Protein AF-A0A944KQJ8-F1 (afdb_monomer)

Radius of gyration: 17.2 Å; Cα contacts (8 Å, |Δi|>4): 178; chains: 1; bounding box: 37×55×44 Å

pLDDT: mean 84.14, std 22.58, range [27.28, 98.75]

Sequence (150 aa):
MTASLNRPRPRIGLLGTGVAVARREGGALWDVGPHALSVLLPVLGDVTSVSAADGPGDTVHLALRHTSGASSTVTLSLSAPAEAAGATVELWGTQGETRLPSWGGGTGSFRAAVDALLDTVRTGEPHPCDATFGLRVTEILAEAELRLGR

Secondary structure (DSSP, 8-state):
-BB-----------------GGGGTSHHHHHHHHHHHHHHHHHH-SEEEEEEEE-STT-EEEEEEETTS-EEEEEE-SSS-GGG--B--EEEETTEEEEPPPP--HHHHHHHHHHHHHHHHHH-PPPSSSHHHHHHHHHHHHHHHHHHT-

Structure (mmCIF, N/CA/C/O backbone):
data_AF-A0A944KQJ8-F1
#
_entry.id   AF-A0A944KQJ8-F1
#
loop_
_atom_site.group_PDB
_atom_site.id
_atom_site.type_symbol
_atom_site.label_atom_id
_atom_site.label_alt_id
_atom_site.label_comp_id
_atom_site.label_asym_id
_atom_site.label_entity_id
_atom_site.label_seq_id
_atom_site.pdbx_PDB_ins_code
_atom_site.Cartn_x
_atom_site.Cartn_y
_atom_site.Cartn_z
_atom_site.occupancy
_atom_site.B_iso_or_equiv
_atom_site.auth_seq_id
_atom_site.auth_comp_id
_atom_site.auth_asym_id
_atom_site.auth_atom_id
_atom_site.pdbx_PDB_model_num
ATOM 1 N N . MET A 1 1 ? 7.793 6.264 -6.479 1.00 36.81 1 MET A N 1
ATOM 2 C CA . MET A 1 1 ? 8.789 5.917 -5.442 1.00 36.81 1 MET A CA 1
ATOM 3 C C . MET A 1 1 ? 8.628 4.441 -5.068 1.00 36.81 1 MET A C 1
ATOM 5 O O . MET A 1 1 ? 7.534 3.921 -5.238 1.00 36.81 1 MET A O 1
ATOM 9 N N . THR A 1 2 ? 9.696 3.743 -4.669 1.00 27.28 2 THR A N 1
ATOM 10 C CA . THR A 1 2 ? 9.812 2.264 -4.663 1.00 27.28 2 THR A CA 1
ATOM 11 C C . THR A 1 2 ? 9.720 1.664 -3.250 1.00 27.28 2 THR A C 1
ATOM 13 O O . THR A 1 2 ? 10.423 2.119 -2.353 1.00 27.28 2 THR A O 1
ATOM 16 N N . ALA A 1 3 ? 8.920 0.609 -3.051 1.00 29.34 3 ALA A N 1
ATOM 17 C CA . ALA A 1 3 ? 8.807 -0.126 -1.785 1.00 29.34 3 ALA A CA 1
ATOM 18 C C . ALA A 1 3 ? 9.193 -1.615 -1.954 1.00 29.34 3 ALA A C 1
ATOM 20 O O . ALA A 1 3 ? 8.577 -2.330 -2.741 1.00 29.34 3 ALA A O 1
ATOM 21 N N . SER A 1 4 ? 10.198 -2.091 -1.202 1.00 30.73 4 SER A N 1
ATOM 22 C CA . SER A 1 4 ? 10.636 -3.499 -1.123 1.00 30.73 4 SER A CA 1
ATOM 23 C C . SER A 1 4 ? 10.884 -3.914 0.338 1.00 30.73 4 SER A C 1
ATOM 25 O O . SER A 1 4 ? 11.518 -3.179 1.096 1.00 30.73 4 SER A O 1
ATOM 27 N N . LEU A 1 5 ? 10.382 -5.083 0.761 1.00 33.19 5 LEU A N 1
ATOM 28 C CA . LEU A 1 5 ? 10.503 -5.616 2.130 1.00 33.19 5 LEU A CA 1
ATOM 29 C C . LEU A 1 5 ? 11.183 -6.986 2.140 1.00 33.19 5 LEU A C 1
ATOM 31 O O . LEU A 1 5 ? 10.969 -7.798 1.249 1.00 33.19 5 LEU A O 1
ATOM 35 N N . ASN A 1 6 ? 11.999 -7.248 3.170 1.00 45.38 6 ASN A N 1
ATOM 36 C CA . ASN A 1 6 ? 12.809 -8.463 3.298 1.00 45.38 6 ASN A CA 1
ATOM 37 C C . ASN A 1 6 ? 12.876 -8.985 4.747 1.00 45.38 6 ASN A C 1
ATOM 39 O O . ASN A 1 6 ? 13.014 -8.197 5.686 1.00 45.38 6 ASN A O 1
ATOM 43 N N . ARG A 1 7 ? 12.951 -10.320 4.897 1.00 32.75 7 ARG A N 1
ATOM 44 C CA . ARG A 1 7 ? 14.006 -11.005 5.685 1.00 32.75 7 ARG A CA 1
ATOM 45 C C . ARG A 1 7 ? 14.368 -12.380 5.079 1.00 32.75 7 ARG A C 1
ATOM 47 O O . ARG A 1 7 ? 13.452 -13.166 4.841 1.00 32.75 7 ARG A O 1
ATOM 54 N N . PRO A 1 8 ? 15.661 -12.773 5.015 1.00 31.88 8 PRO A N 1
ATOM 55 C CA . PRO A 1 8 ? 16.087 -14.163 4.876 1.00 31.88 8 PRO A CA 1
ATOM 56 C C . PRO A 1 8 ? 16.524 -14.769 6.231 1.00 31.88 8 PRO A C 1
ATOM 58 O O . PRO A 1 8 ? 17.026 -14.076 7.118 1.00 31.88 8 PRO A O 1
ATOM 61 N N . ARG A 1 9 ? 16.383 -16.093 6.381 1.00 31.09 9 ARG A N 1
ATOM 62 C CA . ARG A 1 9 ? 17.125 -16.930 7.351 1.00 31.09 9 ARG A CA 1
ATOM 63 C C . ARG A 1 9 ? 17.906 -18.015 6.586 1.00 31.09 9 ARG A C 1
ATOM 65 O O . ARG A 1 9 ? 17.469 -18.398 5.501 1.00 31.09 9 ARG A O 1
ATOM 72 N N . PRO A 1 10 ? 19.047 -18.501 7.113 1.00 32.75 10 PRO A N 1
ATOM 73 C CA . PRO A 1 10 ? 19.959 -19.379 6.380 1.00 32.75 10 PRO A CA 1
ATOM 74 C C . PRO A 1 10 ? 19.372 -20.782 6.173 1.00 32.75 10 PRO A C 1
ATOM 76 O O . PRO A 1 10 ? 18.681 -21.318 7.040 1.00 32.75 10 PRO A O 1
ATOM 79 N N . ARG A 1 11 ? 19.678 -21.391 5.022 1.00 34.03 11 ARG A N 1
ATOM 80 C CA . ARG A 1 11 ? 19.355 -22.789 4.712 1.00 34.03 11 ARG A CA 1
ATOM 81 C C . ARG A 1 11 ? 20.354 -23.729 5.394 1.00 34.03 11 ARG A C 1
ATOM 83 O O . ARG A 1 11 ? 21.514 -23.773 5.002 1.00 34.03 11 ARG A O 1
ATOM 90 N N . ILE A 1 12 ? 19.869 -24.529 6.343 1.00 32.25 12 ILE A N 1
ATOM 91 C CA . ILE A 1 12 ? 20.379 -25.882 6.615 1.00 32.25 12 ILE A CA 1
ATOM 92 C C . ILE A 1 12 ? 19.365 -26.844 5.992 1.00 32.25 12 ILE A C 1
ATOM 94 O O . ILE A 1 12 ? 18.161 -26.692 6.189 1.00 32.25 12 ILE A O 1
ATOM 98 N N . GLY A 1 13 ? 19.847 -27.763 5.157 1.00 32.69 13 GLY A N 1
ATOM 99 C CA . GLY A 1 13 ? 19.006 -28.680 4.398 1.00 32.69 13 GLY A CA 1
ATOM 100 C C . GLY A 1 13 ? 18.343 -29.746 5.268 1.00 32.69 13 GLY A C 1
ATOM 101 O O . GLY A 1 13 ? 18.989 -30.336 6.126 1.00 32.69 13 GLY A O 1
ATOM 102 N N . LEU A 1 14 ? 17.076 -30.033 4.972 1.00 29.02 14 LEU A N 1
ATOM 103 C CA . LEU A 1 14 ? 16.481 -31.357 5.122 1.00 29.02 14 LEU A CA 1
ATOM 104 C C . LEU A 1 14 ? 15.301 -31.472 4.144 1.00 29.02 14 LEU A C 1
ATOM 106 O O . LEU A 1 14 ? 14.508 -30.538 4.014 1.00 29.02 14 LEU A O 1
ATOM 110 N N . LEU A 1 15 ? 15.211 -32.598 3.433 1.00 36.34 15 LEU A N 1
ATOM 111 C CA . LEU A 1 15 ? 14.041 -32.969 2.639 1.00 36.34 15 LEU A CA 1
ATOM 112 C C . LEU A 1 15 ? 12.804 -33.044 3.551 1.00 36.34 15 LEU A C 1
ATOM 114 O O . LEU A 1 15 ? 12.845 -33.699 4.589 1.00 36.34 15 LEU A O 1
ATOM 118 N N . GLY A 1 16 ? 11.701 -32.422 3.133 1.00 27.45 16 GLY A N 1
ATOM 119 C CA . GLY A 1 16 ? 10.412 -32.496 3.816 1.00 27.45 16 GLY A CA 1
ATOM 120 C C . GLY A 1 16 ? 9.278 -32.054 2.894 1.00 27.45 16 GLY A C 1
ATOM 121 O O . GLY A 1 16 ? 9.232 -30.915 2.441 1.00 27.45 16 GLY A O 1
ATOM 122 N N . THR A 1 17 ? 8.390 -32.990 2.582 1.00 36.34 17 THR A N 1
ATOM 123 C CA . THR A 1 17 ? 7.142 -32.828 1.831 1.00 36.34 17 THR A CA 1
ATOM 124 C C . THR A 1 17 ? 6.121 -31.989 2.610 1.00 36.34 17 THR A C 1
ATOM 126 O O . THR A 1 17 ? 5.794 -32.359 3.735 1.00 36.34 17 THR A O 1
ATOM 129 N N . GLY A 1 18 ? 5.553 -30.932 2.006 1.00 31.12 18 GLY A N 1
ATOM 130 C CA . GLY A 1 18 ? 4.284 -30.339 2.466 1.00 31.12 18 GLY A CA 1
ATOM 131 C C . GLY A 1 18 ? 4.158 -28.805 2.431 1.00 31.12 18 GLY A C 1
ATOM 132 O O . GLY A 1 18 ? 4.704 -28.121 3.283 1.00 31.12 18 GLY A O 1
ATOM 133 N N . VAL A 1 19 ? 3.316 -28.333 1.498 1.00 35.38 19 VAL A N 1
ATOM 134 C CA . VAL A 1 19 ? 2.434 -27.137 1.533 1.00 35.38 19 VAL A CA 1
ATOM 135 C C . VAL A 1 19 ? 3.055 -25.723 1.539 1.00 35.38 19 VAL A C 1
ATOM 137 O O . VAL A 1 19 ? 3.433 -25.198 2.579 1.00 35.38 19 VAL A O 1
ATOM 140 N N . ALA A 1 20 ? 3.022 -25.060 0.369 1.00 35.44 20 ALA A N 1
ATOM 141 C CA . ALA A 1 20 ? 2.348 -23.763 0.122 1.00 35.44 20 ALA A CA 1
ATOM 142 C C . ALA A 1 20 ? 2.710 -23.239 -1.287 1.00 35.44 20 ALA A C 1
ATOM 144 O O . ALA A 1 20 ? 3.723 -22.572 -1.486 1.00 35.44 20 ALA A O 1
ATOM 145 N N . VAL A 1 21 ? 1.871 -23.560 -2.273 1.00 33.12 21 VAL A N 1
ATOM 146 C CA . VAL A 1 21 ? 2.066 -23.248 -3.704 1.00 33.12 21 VAL A CA 1
ATOM 147 C C . VAL A 1 21 ? 1.901 -21.745 -4.030 1.00 33.12 21 VAL A C 1
ATOM 149 O O . VAL A 1 21 ? 2.388 -21.290 -5.055 1.00 33.12 21 VAL A O 1
ATOM 152 N N . ALA A 1 22 ? 1.355 -20.924 -3.123 1.00 44.75 22 ALA A N 1
ATOM 153 C CA . ALA A 1 22 ? 0.954 -19.541 -3.429 1.00 44.75 22 ALA A CA 1
ATOM 154 C C . ALA A 1 22 ? 2.092 -18.497 -3.561 1.00 44.75 22 ALA A C 1
ATOM 156 O O . ALA A 1 22 ? 1.903 -17.461 -4.189 1.00 44.75 22 ALA A O 1
ATOM 157 N N . ARG A 1 23 ? 3.294 -18.728 -3.007 1.00 42.44 23 ARG A N 1
ATOM 158 C CA . ARG A 1 23 ? 4.383 -17.716 -3.013 1.00 42.44 23 ARG A CA 1
ATOM 159 C C . ARG A 1 23 ? 5.086 -17.521 -4.361 1.00 42.44 23 ARG A C 1
ATOM 161 O O . ARG A 1 23 ? 5.902 -16.615 -4.482 1.00 42.44 23 ARG A O 1
ATOM 168 N N . ARG A 1 24 ? 4.838 -18.384 -5.350 1.00 44.84 24 ARG A N 1
ATOM 169 C CA . ARG A 1 24 ? 5.496 -18.297 -6.666 1.00 44.84 24 ARG A CA 1
ATOM 170 C C . ARG A 1 24 ? 4.638 -17.669 -7.758 1.00 44.84 24 ARG A C 1
ATOM 172 O O . ARG A 1 24 ? 5.204 -17.286 -8.773 1.00 44.84 24 ARG A O 1
ATOM 179 N N . GLU A 1 25 ? 3.330 -17.553 -7.559 1.00 55.12 25 GLU A N 1
ATOM 180 C CA . GLU A 1 25 ? 2.409 -17.188 -8.643 1.00 55.12 25 GLU A CA 1
ATOM 181 C C . GLU A 1 25 ? 2.093 -15.681 -8.672 1.00 55.12 25 GLU A C 1
ATOM 183 O O . GLU A 1 25 ? 1.917 -15.133 -9.752 1.00 55.12 25 GLU A O 1
ATOM 188 N N . GLY A 1 26 ? 2.143 -14.977 -7.531 1.00 61.38 26 GLY A N 1
ATOM 189 C CA . GLY A 1 26 ? 1.755 -13.558 -7.446 1.00 61.38 26 GLY A CA 1
ATOM 190 C C . GLY A 1 26 ? 2.865 -12.494 -7.597 1.00 61.38 26 GLY A C 1
ATOM 191 O O . GLY A 1 26 ? 2.574 -11.298 -7.641 1.00 61.38 26 GLY A O 1
ATOM 192 N N . GLY A 1 27 ? 4.143 -12.889 -7.662 1.00 86.75 27 GLY A N 1
ATOM 193 C CA . GLY A 1 27 ? 5.281 -11.964 -7.830 1.00 86.75 27 GLY A CA 1
ATOM 194 C C . GLY A 1 27 ? 5.383 -10.842 -6.776 1.00 86.75 27 GLY A C 1
ATOM 195 O O . GLY A 1 27 ? 4.824 -10.932 -5.681 1.00 86.75 27 GLY A O 1
ATOM 196 N N . ALA A 1 28 ? 6.102 -9.760 -7.106 1.00 92.12 28 ALA A N 1
ATOM 197 C CA . ALA A 1 28 ? 6.288 -8.618 -6.203 1.00 92.12 28 ALA A CA 1
ATOM 198 C C . ALA A 1 28 ? 4.977 -7.910 -5.823 1.00 92.12 28 ALA A C 1
ATOM 200 O O . ALA A 1 28 ? 4.876 -7.362 -4.724 1.00 92.12 28 ALA A O 1
ATOM 201 N N . LEU A 1 29 ? 3.971 -7.931 -6.705 1.00 95.50 29 LEU A N 1
ATOM 202 C CA . LEU A 1 29 ? 2.672 -7.307 -6.453 1.00 95.50 29 LEU A CA 1
ATOM 203 C C . LEU A 1 29 ? 2.026 -7.867 -5.184 1.00 95.50 29 LEU A C 1
ATOM 205 O O . LEU A 1 29 ? 1.655 -7.104 -4.296 1.00 95.50 29 LEU A O 1
ATOM 209 N N . TRP A 1 30 ? 1.941 -9.190 -5.074 1.00 95.56 30 TRP A N 1
ATOM 210 C CA . TRP A 1 30 ? 1.264 -9.838 -3.956 1.00 95.56 30 TRP A CA 1
ATOM 211 C C . TRP A 1 30 ? 2.137 -9.993 -2.704 1.00 95.56 30 TRP A C 1
ATOM 213 O O . TRP A 1 30 ? 1.594 -10.051 -1.604 1.00 95.56 30 TRP A O 1
ATOM 223 N N . ASP A 1 31 ? 3.469 -10.023 -2.836 1.00 93.38 31 ASP A N 1
ATOM 224 C CA . ASP A 1 31 ? 4.370 -10.164 -1.679 1.00 93.38 31 ASP A CA 1
ATOM 225 C C . ASP A 1 31 ? 4.624 -8.825 -0.966 1.00 93.38 31 ASP A C 1
ATOM 227 O O . ASP A 1 31 ? 4.463 -8.720 0.249 1.00 93.38 31 ASP A O 1
ATOM 231 N N . VAL A 1 32 ? 4.976 -7.766 -1.710 1.00 93.62 32 VAL A N 1
ATOM 232 C CA . VAL A 1 32 ? 5.334 -6.459 -1.120 1.00 93.62 32 VAL A CA 1
ATOM 233 C C . VAL A 1 32 ? 4.278 -5.371 -1.307 1.00 93.62 32 VAL A C 1
ATOM 235 O O . VAL A 1 32 ? 4.278 -4.387 -0.562 1.00 93.62 32 VAL A O 1
ATOM 238 N N . GLY A 1 33 ? 3.325 -5.561 -2.223 1.00 96.38 33 GLY A N 1
ATOM 239 C CA . GLY A 1 33 ? 2.200 -4.644 -2.418 1.00 96.38 33 GLY A CA 1
ATOM 240 C C . GLY A 1 33 ? 1.328 -4.429 -1.176 1.00 96.38 33 GLY A C 1
ATOM 241 O O . GLY A 1 33 ? 1.056 -3.263 -0.870 1.00 96.38 33 GLY A O 1
ATOM 242 N N . PRO A 1 34 ? 0.949 -5.468 -0.394 1.00 96.12 34 PRO A N 1
ATOM 243 C CA . PRO A 1 34 ? 0.142 -5.272 0.812 1.00 96.12 34 PRO A CA 1
ATOM 244 C C . PRO A 1 34 ? 0.789 -4.306 1.801 1.00 96.12 34 PRO A C 1
ATOM 246 O O . PRO A 1 34 ? 0.132 -3.459 2.405 1.00 96.12 34 PRO A O 1
ATOM 249 N N . HIS A 1 35 ? 2.106 -4.393 1.933 1.00 92.88 35 HIS A N 1
ATOM 250 C CA . HIS A 1 35 ? 2.842 -3.547 2.846 1.00 92.88 35 HIS A CA 1
ATOM 251 C C . HIS A 1 35 ? 2.954 -2.101 2.352 1.00 92.88 35 HIS A C 1
ATOM 253 O O . HIS A 1 35 ? 2.781 -1.181 3.150 1.00 92.88 35 HIS A O 1
ATOM 259 N N . ALA A 1 36 ? 3.183 -1.888 1.052 1.00 95.56 36 ALA A N 1
ATOM 260 C CA . ALA A 1 36 ? 3.179 -0.547 0.472 1.00 95.56 36 ALA A CA 1
ATOM 261 C C . ALA A 1 36 ? 1.818 0.141 0.682 1.00 95.56 36 ALA A C 1
ATOM 263 O O . ALA A 1 36 ? 1.760 1.273 1.164 1.00 95.56 36 ALA A O 1
ATOM 264 N N . LEU A 1 37 ? 0.716 -0.570 0.414 1.00 97.25 37 LEU A N 1
ATOM 265 C CA . LEU A 1 37 ? -0.637 -0.054 0.637 1.00 97.25 37 LEU A CA 1
ATOM 266 C C . LEU A 1 37 ? -0.926 0.193 2.122 1.00 97.25 37 LEU A C 1
ATOM 268 O O . LEU A 1 37 ? -1.533 1.209 2.456 1.00 97.25 37 LEU A O 1
ATOM 272 N N . SER A 1 38 ? -0.424 -0.659 3.023 1.00 93.56 38 SER A N 1
ATOM 273 C CA . SER A 1 38 ? -0.614 -0.475 4.468 1.00 93.56 38 SER A CA 1
ATOM 274 C C . SER A 1 38 ? -0.026 0.829 5.019 1.00 93.56 38 SER A C 1
ATOM 276 O O . SER A 1 38 ? -0.511 1.338 6.025 1.00 93.56 38 SER A O 1
ATOM 278 N N . VAL A 1 39 ? 0.984 1.394 4.348 1.00 93.19 39 VAL A N 1
ATOM 279 C CA . VAL A 1 39 ? 1.574 2.695 4.698 1.00 93.19 39 VAL A CA 1
ATOM 280 C C . VAL A 1 39 ? 0.810 3.850 4.048 1.00 93.19 39 VAL A C 1
ATOM 282 O O . VAL A 1 39 ? 0.625 4.894 4.670 1.00 93.19 39 VAL A O 1
ATOM 285 N N . LEU A 1 40 ? 0.363 3.681 2.801 1.00 95.69 40 LEU A N 1
ATOM 286 C CA . LEU A 1 40 ? -0.245 4.761 2.020 1.00 95.69 40 LEU A CA 1
ATOM 287 C C . LEU A 1 40 ? -1.700 5.037 2.404 1.00 95.69 40 LEU A C 1
ATOM 289 O O . LEU A 1 40 ? -2.069 6.202 2.542 1.00 95.69 40 LEU A O 1
ATOM 293 N N . LEU A 1 41 ? -2.527 4.000 2.580 1.00 96.62 41 LEU A N 1
ATOM 294 C CA . LEU A 1 41 ? -3.969 4.168 2.805 1.00 96.62 41 LEU A CA 1
ATOM 295 C C . LEU A 1 41 ? -4.299 4.969 4.077 1.00 96.62 41 LEU A C 1
ATOM 297 O O . LEU A 1 41 ? -5.139 5.865 3.987 1.00 96.62 41 LEU A O 1
ATOM 301 N N . PRO A 1 42 ? -3.637 4.746 5.233 1.00 94.12 42 PRO A N 1
ATOM 302 C CA . PRO A 1 42 ? -3.933 5.521 6.439 1.00 94.12 42 PRO A CA 1
ATOM 303 C C . PRO A 1 42 ? -3.603 7.013 6.313 1.00 94.12 42 PRO A C 1
ATOM 305 O O . PRO A 1 42 ? -4.176 7.826 7.031 1.00 94.12 42 PRO A O 1
ATOM 308 N N . VAL A 1 43 ? -2.674 7.377 5.422 1.00 94.12 43 VAL A N 1
ATOM 309 C CA . VAL A 1 43 ? -2.195 8.760 5.272 1.00 94.12 43 VAL A CA 1
ATOM 310 C C . VAL A 1 43 ? -2.907 9.487 4.136 1.00 94.12 43 VAL A C 1
ATOM 312 O O . VAL A 1 43 ? -3.288 10.646 4.278 1.00 94.12 43 VAL A O 1
ATOM 315 N N . LEU A 1 44 ? -3.077 8.818 2.996 1.00 95.94 44 LEU A N 1
ATOM 316 C CA . LEU A 1 44 ? -3.617 9.413 1.775 1.00 95.94 44 LEU A CA 1
ATOM 317 C C . LEU A 1 44 ? -5.108 9.118 1.580 1.00 95.94 44 LEU A C 1
ATOM 319 O O . LEU A 1 44 ? -5.730 9.735 0.717 1.00 95.94 44 LEU A O 1
ATOM 323 N N . GLY A 1 45 ? -5.699 8.223 2.369 1.00 97.25 45 GLY A N 1
ATOM 324 C CA . GLY A 1 45 ? -7.068 7.749 2.191 1.00 97.25 45 GLY A CA 1
ATOM 325 C C . GLY A 1 45 ? -7.177 6.603 1.182 1.00 97.25 45 GLY A C 1
ATOM 326 O O . GLY A 1 45 ? -6.196 6.205 0.542 1.00 97.25 45 GLY A O 1
ATOM 327 N N . ASP A 1 46 ? -8.392 6.066 1.054 1.00 98.00 46 ASP A N 1
ATOM 328 C CA . ASP A 1 46 ? -8.682 4.926 0.183 1.00 98.00 46 ASP A CA 1
ATOM 329 C C . ASP A 1 46 ? -8.380 5.224 -1.295 1.00 98.00 46 ASP A C 1
ATOM 331 O O . ASP A 1 46 ? -8.423 6.373 -1.740 1.00 98.00 46 ASP A O 1
ATOM 335 N N . VAL A 1 47 ? -8.069 4.179 -2.059 1.00 98.62 47 VAL A N 1
ATOM 336 C CA . VAL A 1 47 ? -7.765 4.261 -3.488 1.00 98.62 47 VAL A CA 1
ATOM 337 C C . VAL A 1 47 ? -9.055 4.335 -4.299 1.00 98.62 47 VAL A C 1
ATOM 339 O O . VAL A 1 47 ? -9.919 3.468 -4.205 1.00 98.62 47 VAL A O 1
ATOM 342 N N . THR A 1 48 ? -9.155 5.354 -5.149 1.00 98.44 48 THR A N 1
ATOM 343 C CA . THR A 1 48 ? -10.295 5.600 -6.043 1.00 98.44 48 THR A CA 1
ATOM 344 C C . THR A 1 48 ? -10.033 5.173 -7.484 1.00 98.44 48 THR A C 1
ATOM 346 O O . THR A 1 48 ? -10.976 4.963 -8.242 1.00 98.44 48 THR A O 1
ATOM 349 N N . SER A 1 49 ? -8.768 5.022 -7.886 1.00 98.38 49 SER A N 1
ATOM 350 C CA . SER A 1 49 ? -8.412 4.465 -9.193 1.00 98.38 49 SER A CA 1
ATOM 351 C C . SER A 1 49 ? -7.027 3.834 -9.180 1.00 98.38 49 SER A C 1
ATOM 353 O O . SER A 1 49 ? -6.104 4.399 -8.587 1.00 98.38 49 SER A O 1
ATOM 355 N N . VAL A 1 50 ? -6.874 2.744 -9.929 1.00 98.75 50 VAL A N 1
ATOM 356 C CA . VAL A 1 50 ? -5.615 2.018 -10.107 1.00 98.75 50 VAL A CA 1
ATOM 357 C C . VAL A 1 50 ? -5.197 2.070 -11.575 1.00 98.75 50 VAL A C 1
ATOM 359 O O . VAL A 1 50 ? -6.003 1.833 -12.474 1.00 98.75 50 VAL A O 1
ATOM 362 N N . SER A 1 51 ? -3.929 2.378 -11.824 1.00 98.50 51 SER A N 1
ATOM 363 C CA . SER A 1 51 ? -3.229 2.060 -13.071 1.00 98.50 51 SER A CA 1
ATOM 364 C C . SER A 1 51 ? -2.024 1.197 -12.729 1.00 98.50 51 SER A C 1
ATOM 366 O O . SER A 1 51 ? -1.339 1.487 -11.747 1.00 98.50 51 SER A O 1
ATOM 368 N N . ALA A 1 52 ? -1.768 0.163 -13.524 1.00 98.12 52 ALA A N 1
ATOM 369 C CA . ALA A 1 52 ? -0.654 -0.752 -13.319 1.00 98.12 52 ALA A CA 1
ATOM 370 C C . ALA A 1 52 ? 0.101 -0.971 -14.632 1.00 98.12 52 ALA A C 1
ATOM 372 O O . ALA A 1 52 ? -0.496 -0.937 -15.708 1.00 98.12 52 ALA A O 1
ATOM 373 N N . ALA A 1 53 ? 1.410 -1.174 -14.535 1.00 97.81 53 ALA A N 1
ATOM 374 C CA . ALA A 1 53 ? 2.262 -1.541 -15.654 1.00 97.81 53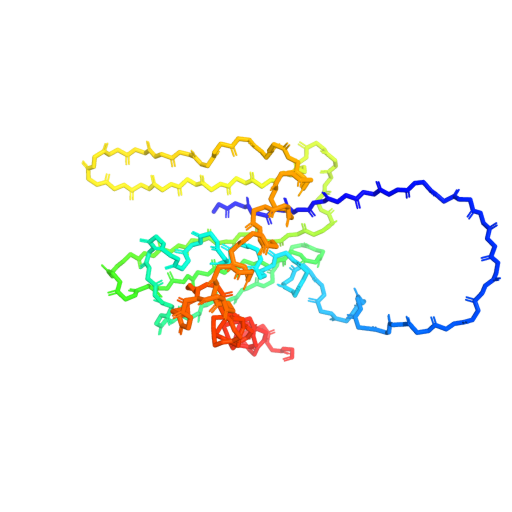 ALA A CA 1
ATOM 375 C C . ALA A 1 53 ? 3.368 -2.487 -15.187 1.00 97.81 53 ALA A C 1
ATOM 377 O O . ALA A 1 53 ? 3.909 -2.334 -14.088 1.00 97.81 53 ALA A O 1
ATOM 378 N N . ASP A 1 54 ? 3.723 -3.432 -16.051 1.00 95.62 54 ASP A N 1
ATOM 379 C CA . ASP A 1 54 ? 4.875 -4.295 -15.838 1.00 95.62 54 ASP A CA 1
ATOM 380 C C . ASP A 1 54 ? 6.186 -3.547 -16.090 1.00 95.62 54 ASP A C 1
ATOM 382 O O . ASP A 1 54 ? 6.309 -2.737 -17.013 1.00 95.62 54 ASP A O 1
ATOM 386 N N . GLY A 1 55 ? 7.174 -3.840 -15.251 1.00 92.06 55 GLY A N 1
ATOM 387 C CA . GLY A 1 55 ? 8.564 -3.445 -15.417 1.00 92.06 55 GLY A CA 1
ATOM 388 C C . GLY A 1 55 ? 9.469 -4.657 -15.678 1.00 92.06 55 GLY A C 1
ATOM 389 O O . GLY A 1 55 ? 8.995 -5.772 -15.890 1.00 92.06 55 GLY A O 1
ATOM 390 N N . PRO A 1 56 ? 10.799 -4.469 -15.664 1.00 89.69 56 PRO A N 1
ATOM 391 C CA . PRO A 1 56 ? 11.748 -5.566 -15.830 1.00 89.69 56 PRO A CA 1
ATOM 392 C C . PRO A 1 56 ? 11.634 -6.624 -14.720 1.00 89.69 56 PRO A C 1
ATOM 394 O O . PRO A 1 56 ? 11.496 -6.291 -13.541 1.00 89.69 56 PRO A O 1
ATOM 397 N N . GLY A 1 57 ? 11.772 -7.901 -15.087 1.00 89.25 57 GLY A N 1
ATOM 398 C CA . GLY A 1 57 ? 11.722 -9.014 -14.137 1.00 89.25 57 GLY A CA 1
ATOM 399 C C . GLY A 1 57 ? 10.329 -9.186 -13.537 1.00 89.25 57 GLY A C 1
ATOM 400 O O . GLY A 1 57 ? 9.362 -9.379 -14.264 1.00 89.25 57 GLY A O 1
ATOM 401 N N . ASP A 1 58 ? 10.240 -9.129 -12.210 1.00 90.31 58 ASP A N 1
ATOM 402 C CA . ASP A 1 58 ? 8.974 -9.172 -11.468 1.00 90.31 58 ASP A CA 1
ATOM 403 C C . ASP A 1 58 ? 8.473 -7.781 -11.049 1.00 90.31 58 ASP A C 1
ATOM 405 O O . ASP A 1 58 ? 7.590 -7.670 -10.196 1.00 90.31 58 ASP A O 1
ATOM 409 N N . THR A 1 59 ? 9.071 -6.723 -11.606 1.00 94.19 59 THR A N 1
ATOM 410 C CA . THR A 1 59 ? 8.768 -5.351 -11.208 1.00 94.19 59 THR A CA 1
ATOM 411 C C . THR A 1 59 ? 7.358 -4.963 -11.629 1.00 94.19 59 THR A C 1
ATOM 413 O O . THR A 1 59 ? 6.978 -5.157 -12.780 1.00 94.19 59 THR A O 1
ATOM 416 N N . VAL A 1 60 ? 6.613 -4.338 -10.721 1.00 96.62 60 VAL A N 1
ATOM 417 C CA . VAL A 1 60 ? 5.304 -3.742 -11.005 1.00 96.62 60 VAL A CA 1
ATOM 418 C C . VAL A 1 60 ? 5.318 -2.267 -10.627 1.00 96.62 60 VAL A C 1
ATOM 420 O O . VAL A 1 60 ? 5.769 -1.890 -9.543 1.00 96.62 60 VAL A O 1
ATOM 423 N N . HIS A 1 61 ? 4.801 -1.433 -11.524 1.00 97.69 61 HIS A N 1
ATOM 424 C CA . HIS A 1 61 ? 4.581 -0.010 -11.304 1.00 97.69 61 HIS A CA 1
ATOM 425 C C . HIS A 1 61 ? 3.089 0.259 -11.132 1.00 97.69 61 HIS A C 1
ATOM 427 O O . HIS A 1 61 ? 2.293 -0.113 -11.989 1.00 97.69 61 HIS A O 1
ATOM 433 N N . LEU A 1 62 ? 2.714 0.945 -10.055 1.00 98.44 62 LEU A N 1
ATOM 434 C CA . LEU A 1 62 ? 1.349 1.386 -9.789 1.00 98.44 62 LEU A CA 1
ATOM 435 C C . LEU A 1 62 ? 1.283 2.912 -9.772 1.00 98.44 62 LEU A C 1
ATOM 437 O O . LEU A 1 62 ? 2.148 3.573 -9.193 1.00 98.44 62 LEU A O 1
ATOM 441 N N . ALA A 1 63 ? 0.216 3.466 -10.338 1.00 98.50 63 ALA A N 1
ATOM 442 C CA . ALA A 1 63 ? -0.200 4.845 -10.119 1.00 98.50 63 ALA A CA 1
ATOM 443 C C . ALA A 1 63 ? -1.615 4.848 -9.532 1.00 98.50 63 ALA A C 1
ATOM 445 O O . ALA A 1 63 ? -2.543 4.285 -10.118 1.00 98.50 63 ALA A O 1
ATOM 446 N N . LEU A 1 64 ? -1.767 5.464 -8.360 1.00 98.69 64 LEU A N 1
ATOM 447 C CA . LEU A 1 64 ? -2.984 5.415 -7.555 1.00 98.69 64 LEU A CA 1
ATOM 448 C C . LEU A 1 64 ? -3.547 6.824 -7.350 1.00 98.69 64 LEU A C 1
ATOM 450 O O . LEU A 1 64 ? -2.798 7.781 -7.132 1.00 98.69 64 LEU A O 1
ATOM 454 N N . ARG A 1 65 ? -4.874 6.951 -7.385 1.00 98.62 65 ARG A N 1
ATOM 455 C CA . ARG A 1 65 ? -5.604 8.149 -6.934 1.00 98.62 65 ARG A CA 1
ATOM 456 C C . ARG A 1 65 ? -6.270 7.842 -5.606 1.00 98.62 65 ARG A C 1
ATOM 458 O O . ARG A 1 65 ? -6.738 6.722 -5.424 1.00 98.62 65 ARG A O 1
ATOM 465 N N . HIS A 1 66 ? -6.328 8.826 -4.715 1.00 98.44 66 HIS A N 1
ATOM 466 C CA . HIS A 1 66 ? -6.862 8.648 -3.370 1.00 98.44 66 HIS A CA 1
ATOM 467 C C . HIS A 1 66 ? -8.057 9.561 -3.081 1.00 98.44 66 HIS A C 1
ATOM 469 O O . HIS A 1 66 ? -8.209 10.618 -3.699 1.00 98.44 66 HIS A O 1
ATOM 475 N N . THR A 1 67 ? -8.892 9.180 -2.112 1.00 98.19 67 THR A N 1
ATOM 476 C CA . THR A 1 67 ? -10.066 9.960 -1.677 1.00 98.19 67 THR A CA 1
ATOM 477 C C . THR A 1 67 ? -9.712 11.339 -1.119 1.00 98.19 67 THR A C 1
ATOM 479 O O . THR A 1 67 ? -10.518 12.257 -1.238 1.00 98.19 67 THR A O 1
ATOM 482 N N . SER A 1 68 ? -8.500 11.531 -0.586 1.00 96.00 68 SER A N 1
ATOM 483 C CA . SER A 1 68 ? -7.992 12.852 -0.170 1.00 96.00 68 SER A CA 1
ATOM 484 C C . SER A 1 68 ? -7.738 13.826 -1.331 1.00 96.00 68 SER A C 1
ATOM 486 O O . SER A 1 68 ? -7.433 14.993 -1.100 1.00 96.00 68 SER A O 1
ATOM 488 N N . GLY A 1 69 ? -7.805 13.354 -2.582 1.00 96.06 69 GLY A N 1
ATOM 489 C CA . GLY A 1 69 ? -7.381 14.093 -3.774 1.00 96.06 69 GLY A CA 1
ATOM 490 C C . GLY A 1 69 ? -5.901 13.901 -4.130 1.00 96.06 69 GLY A C 1
ATOM 491 O O . GLY A 1 69 ? -5.488 14.296 -5.225 1.00 96.06 69 GLY A O 1
ATOM 492 N N . ALA A 1 70 ? -5.117 13.258 -3.257 1.00 97.12 70 ALA A N 1
ATOM 493 C CA . ALA A 1 70 ? -3.723 12.920 -3.514 1.00 97.12 70 ALA A CA 1
ATOM 494 C C . ALA A 1 70 ? -3.564 11.833 -4.595 1.00 97.12 70 ALA A C 1
ATOM 496 O O . ALA A 1 70 ? -4.493 11.095 -4.942 1.00 97.12 70 ALA A O 1
ATOM 497 N N . SER A 1 71 ? -2.340 11.706 -5.101 1.00 97.69 71 SER A N 1
ATOM 498 C CA . SER A 1 71 ? -1.909 10.591 -5.944 1.00 97.69 71 SER A CA 1
ATOM 499 C C . SER A 1 71 ? -0.610 10.001 -5.421 1.00 97.69 71 SER A C 1
ATOM 501 O O . SER A 1 71 ? 0.227 10.740 -4.906 1.00 97.69 71 SER A O 1
ATOM 503 N N . SER A 1 72 ? -0.413 8.701 -5.616 1.00 98.00 72 SER A N 1
ATOM 504 C CA . SER A 1 72 ? 0.826 8.013 -5.257 1.00 98.00 72 SER A CA 1
ATOM 505 C C . SER A 1 72 ? 1.354 7.180 -6.427 1.00 98.00 72 SER A C 1
ATOM 507 O O . SER A 1 72 ? 0.595 6.741 -7.294 1.00 98.00 72 SER A O 1
ATOM 509 N N . THR A 1 73 ? 2.676 7.002 -6.478 1.00 98.06 73 THR A N 1
ATOM 510 C CA . THR A 1 73 ? 3.340 6.092 -7.421 1.00 98.06 73 THR A CA 1
ATOM 511 C C . THR A 1 73 ? 4.136 5.064 -6.640 1.00 98.06 73 THR A C 1
ATOM 513 O O . THR A 1 73 ? 4.959 5.432 -5.796 1.00 98.06 73 THR A O 1
ATOM 516 N N . VAL A 1 74 ? 3.911 3.789 -6.939 1.00 98.06 74 VAL A N 1
ATOM 517 C CA . VAL A 1 74 ? 4.515 2.660 -6.230 1.00 98.06 74 VAL A CA 1
ATOM 518 C C . VAL A 1 74 ? 5.304 1.822 -7.222 1.00 98.06 74 VAL A C 1
ATOM 520 O O . VAL A 1 74 ? 4.787 1.462 -8.272 1.00 98.06 74 VAL A O 1
ATOM 523 N N . THR A 1 75 ? 6.546 1.498 -6.888 1.00 96.81 75 THR A N 1
ATOM 524 C CA . THR A 1 75 ? 7.336 0.500 -7.618 1.00 96.81 75 THR A CA 1
ATOM 525 C C . THR A 1 75 ? 7.622 -0.662 -6.681 1.00 96.81 75 THR A C 1
ATOM 527 O O . THR A 1 75 ? 8.119 -0.446 -5.577 1.00 96.81 75 THR A O 1
ATOM 530 N N . LEU A 1 76 ? 7.309 -1.876 -7.117 1.00 95.75 76 LEU A N 1
ATOM 531 C CA . LEU A 1 76 ? 7.434 -3.110 -6.345 1.00 95.75 76 LEU A CA 1
ATOM 532 C C . LEU A 1 76 ? 8.353 -4.066 -7.100 1.00 95.75 76 LEU A C 1
ATOM 534 O O . LEU A 1 76 ? 8.154 -4.247 -8.293 1.00 95.75 76 LEU A O 1
ATOM 538 N N . SER A 1 77 ? 9.341 -4.668 -6.437 1.00 93.25 77 SER A N 1
ATOM 539 C CA . SER A 1 77 ? 10.228 -5.674 -7.042 1.00 93.25 77 SER A CA 1
ATOM 540 C C . SER A 1 77 ? 10.868 -6.563 -5.969 1.00 93.25 77 SER A C 1
ATOM 542 O O . SER A 1 77 ? 11.302 -6.054 -4.928 1.00 93.25 77 SER A O 1
ATOM 544 N N . LEU A 1 78 ? 10.958 -7.873 -6.235 1.00 91.88 78 LEU A N 1
ATOM 545 C CA . LEU A 1 78 ? 11.766 -8.832 -5.464 1.00 91.88 78 LEU A CA 1
ATOM 546 C C . LEU A 1 78 ? 13.051 -9.226 -6.209 1.00 91.88 78 LEU A C 1
ATOM 548 O O . LEU A 1 78 ? 13.926 -9.861 -5.623 1.00 91.88 78 LEU A O 1
ATOM 552 N N . SER A 1 79 ? 13.171 -8.864 -7.490 1.00 88.81 79 SER A N 1
ATOM 553 C CA . SER A 1 79 ? 14.340 -9.149 -8.334 1.00 88.81 79 SER A CA 1
ATOM 554 C C . SER A 1 79 ? 15.381 -8.023 -8.379 1.00 88.81 79 SER A C 1
ATOM 556 O O . SER A 1 79 ? 16.407 -8.169 -9.046 1.00 88.81 79 SER A O 1
ATOM 558 N N . ALA A 1 80 ? 15.157 -6.916 -7.662 1.00 84.31 80 ALA A N 1
ATOM 559 C CA . ALA A 1 80 ? 16.126 -5.830 -7.548 1.00 84.31 80 ALA A CA 1
ATOM 560 C C . ALA A 1 80 ? 17.472 -6.313 -6.954 1.00 84.31 80 ALA A C 1
ATOM 562 O O . ALA A 1 80 ? 17.483 -7.151 -6.046 1.00 84.31 80 ALA A O 1
ATOM 563 N N . PRO A 1 81 ? 18.619 -5.787 -7.435 1.00 84.19 81 PRO A N 1
ATOM 564 C CA . PRO A 1 81 ? 19.930 -6.133 -6.891 1.00 84.19 81 PRO A CA 1
ATOM 565 C C . PRO A 1 81 ? 20.062 -5.682 -5.431 1.00 84.19 81 PRO A C 1
ATOM 567 O O . PRO A 1 81 ? 19.362 -4.773 -4.980 1.00 84.19 81 PRO A O 1
ATOM 570 N N . ALA A 1 82 ? 20.986 -6.296 -4.687 1.00 79.94 82 ALA A N 1
ATOM 571 C CA . ALA A 1 82 ? 21.151 -6.046 -3.253 1.00 79.94 82 ALA A CA 1
ATOM 572 C C . ALA A 1 82 ? 21.455 -4.570 -2.937 1.00 79.94 82 ALA A C 1
ATOM 574 O O . ALA A 1 82 ? 20.984 -4.042 -1.934 1.00 79.94 82 ALA A O 1
ATOM 575 N N . GLU A 1 83 ? 22.185 -3.890 -3.819 1.00 85.00 83 GLU A N 1
ATOM 576 C CA . GLU A 1 83 ? 22.526 -2.469 -3.729 1.00 85.00 83 GLU A CA 1
ATOM 577 C C . GLU A 1 83 ? 21.307 -1.547 -3.904 1.00 85.00 83 GLU A C 1
ATOM 579 O O . GLU A 1 83 ? 21.346 -0.392 -3.487 1.00 85.00 83 GLU A O 1
ATOM 584 N N . ALA A 1 84 ? 20.224 -2.053 -4.501 1.00 81.06 84 ALA A N 1
ATOM 585 C CA . ALA A 1 84 ? 18.955 -1.353 -4.690 1.00 81.06 84 ALA A CA 1
ATOM 586 C C . ALA A 1 84 ? 17.844 -1.868 -3.754 1.00 81.06 84 ALA A C 1
ATOM 588 O O . ALA A 1 84 ? 16.683 -1.480 -3.901 1.00 81.06 84 ALA A O 1
ATOM 589 N N . ALA A 1 85 ? 18.171 -2.745 -2.801 1.00 79.44 85 ALA A N 1
ATOM 590 C CA . ALA A 1 85 ? 17.200 -3.283 -1.860 1.00 79.44 85 ALA A CA 1
ATOM 591 C C . ALA A 1 85 ? 16.802 -2.231 -0.812 1.00 79.44 85 ALA A C 1
ATOM 593 O O . ALA A 1 85 ? 17.651 -1.625 -0.157 1.00 79.44 85 ALA A O 1
ATOM 594 N N . GLY A 1 86 ? 15.498 -2.055 -0.599 1.00 82.38 86 GLY A N 1
ATOM 595 C CA . GLY A 1 86 ? 14.982 -1.192 0.458 1.00 82.38 86 GLY A CA 1
ATOM 596 C C . GLY A 1 86 ? 13.525 -0.785 0.268 1.00 82.38 86 GLY A C 1
ATOM 597 O O . GLY A 1 86 ? 12.960 -0.892 -0.818 1.00 82.38 86 GLY A O 1
ATOM 598 N N . ALA A 1 87 ? 12.923 -0.277 1.342 1.00 86.44 87 ALA A N 1
ATOM 599 C CA . ALA A 1 87 ? 11.621 0.374 1.303 1.00 86.44 87 ALA A CA 1
ATOM 600 C C . ALA A 1 87 ? 11.808 1.864 1.539 1.00 86.44 87 ALA A C 1
ATOM 602 O O . ALA A 1 87 ? 12.369 2.265 2.561 1.00 86.44 87 ALA A O 1
ATOM 603 N N . THR A 1 88 ? 11.306 2.677 0.618 1.00 90.44 88 THR A N 1
ATOM 604 C CA . THR A 1 88 ? 11.288 4.121 0.781 1.00 90.44 88 THR A CA 1
ATOM 605 C C . THR A 1 88 ? 9.864 4.627 0.529 1.00 90.44 88 THR A C 1
ATOM 607 O O . THR A 1 88 ? 9.186 4.206 -0.406 1.00 90.44 88 THR A O 1
ATOM 610 N N . VAL A 1 89 ? 9.396 5.547 1.378 1.00 93.12 89 VAL A N 1
ATOM 611 C CA . VAL A 1 89 ? 8.155 6.307 1.158 1.00 93.12 89 VAL A CA 1
ATOM 612 C C . VAL A 1 89 ? 8.435 7.773 1.467 1.00 93.12 89 VAL A C 1
ATOM 614 O O . VAL A 1 89 ? 8.954 8.095 2.531 1.00 93.12 89 VAL A O 1
ATOM 617 N N . GLU A 1 90 ? 8.113 8.643 0.522 1.00 95.44 90 GLU A N 1
ATOM 618 C CA . GLU A 1 90 ? 8.228 10.096 0.565 1.00 95.44 90 GLU A CA 1
ATOM 619 C C . GLU A 1 90 ? 6.836 10.630 0.300 1.00 95.44 90 GLU A C 1
ATOM 621 O O . GLU A 1 90 ? 6.119 10.178 -0.599 1.00 95.44 90 GLU A O 1
ATOM 626 N N . LEU A 1 91 ? 6.458 11.591 1.122 1.00 94.25 91 LEU A N 1
ATOM 627 C CA . LEU A 1 91 ? 5.197 12.285 1.038 1.00 94.25 91 LEU A CA 1
ATOM 628 C C . LEU A 1 91 ? 5.508 13.751 0.801 1.00 94.25 91 LEU A C 1
ATOM 630 O O . LEU A 1 91 ? 6.245 14.362 1.575 1.00 94.25 91 LEU A O 1
ATOM 634 N N . TRP A 1 92 ? 4.925 14.305 -0.256 1.00 95.25 92 TRP A N 1
ATOM 635 C CA . TRP A 1 92 ? 5.038 15.716 -0.597 1.00 95.25 92 TRP A CA 1
ATOM 636 C C . TRP A 1 92 ? 3.698 16.402 -0.383 1.00 95.25 92 TRP A C 1
ATOM 638 O O . TRP A 1 92 ? 2.659 15.924 -0.838 1.00 95.25 92 TRP A O 1
ATOM 648 N N . GLY A 1 93 ? 3.731 17.545 0.287 1.00 92.06 93 GLY A N 1
ATOM 649 C CA . GLY A 1 93 ? 2.562 18.378 0.512 1.00 92.06 93 GLY A CA 1
ATOM 650 C C . GLY A 1 93 ? 2.928 19.853 0.569 1.00 92.06 93 GLY A C 1
ATOM 651 O O . GLY A 1 93 ? 4.072 20.252 0.363 1.00 92.06 93 GLY A O 1
ATOM 652 N N . THR A 1 94 ? 1.948 20.689 0.898 1.00 92.06 94 THR A N 1
ATOM 653 C CA . THR A 1 94 ? 2.134 22.148 0.970 1.00 92.06 94 THR A CA 1
ATOM 654 C C . THR A 1 94 ? 3.135 22.584 2.043 1.00 92.06 94 THR A C 1
ATOM 656 O O . THR A 1 94 ? 3.622 23.706 1.993 1.00 92.06 94 THR A O 1
ATOM 659 N N . GLN A 1 95 ? 3.429 21.714 3.014 1.00 90.25 95 GLN A N 1
ATOM 660 C CA . GLN A 1 95 ? 4.391 21.946 4.098 1.00 90.25 95 GLN A CA 1
ATOM 661 C C . GLN A 1 95 ? 5.771 21.319 3.820 1.00 90.25 95 GLN A C 1
ATOM 663 O O . GLN A 1 95 ? 6.609 21.261 4.716 1.00 90.25 95 GLN A O 1
ATOM 668 N N . GLY A 1 96 ? 6.021 20.849 2.592 1.00 91.88 96 GLY A N 1
ATOM 669 C CA . GLY A 1 96 ? 7.291 20.250 2.184 1.00 91.88 96 GLY A CA 1
ATOM 670 C C . GLY A 1 96 ? 7.233 18.728 2.053 1.00 91.88 96 GLY A C 1
ATOM 671 O O . GLY A 1 96 ? 6.200 18.160 1.697 1.00 91.88 96 GLY A O 1
ATOM 672 N N . GLU A 1 97 ? 8.371 18.083 2.300 1.00 95.19 97 GLU A N 1
ATOM 673 C CA . GLU A 1 97 ? 8.577 16.642 2.136 1.00 95.19 97 GLU A CA 1
ATOM 674 C C . GLU A 1 97 ? 8.785 15.952 3.488 1.00 95.19 97 GLU A C 1
ATOM 676 O O . GLU A 1 97 ? 9.432 16.489 4.386 1.00 95.19 97 GLU A O 1
ATOM 681 N N . THR A 1 98 ? 8.270 14.733 3.634 1.00 93.94 98 THR A N 1
ATOM 682 C CA . THR A 1 98 ? 8.571 13.842 4.761 1.00 93.94 98 THR A CA 1
ATOM 683 C C . THR A 1 98 ? 8.882 12.445 4.251 1.00 93.94 98 THR A C 1
ATOM 685 O O . THR A 1 98 ? 8.219 11.955 3.340 1.00 93.94 98 THR A O 1
ATOM 688 N N . ARG A 1 99 ? 9.872 11.790 4.867 1.00 92.94 99 ARG A N 1
ATOM 689 C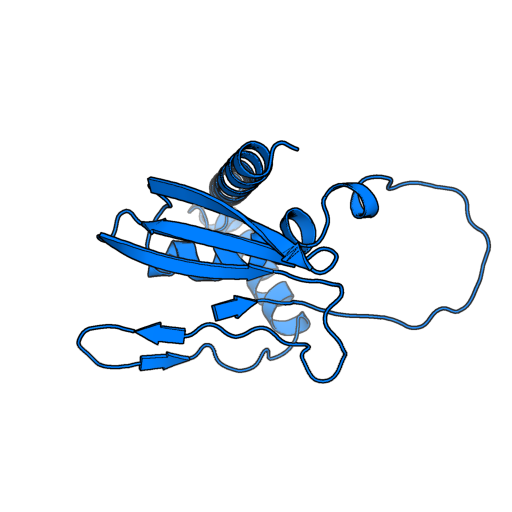 CA . ARG A 1 99 ? 10.286 10.422 4.536 1.00 92.94 99 ARG A CA 1
ATOM 690 C C . ARG A 1 99 ? 9.937 9.460 5.654 1.00 92.94 99 ARG A C 1
ATOM 692 O O . ARG A 1 99 ? 10.088 9.791 6.830 1.00 92.94 99 ARG A O 1
ATOM 699 N N . LEU A 1 100 ? 9.526 8.255 5.280 1.00 88.06 100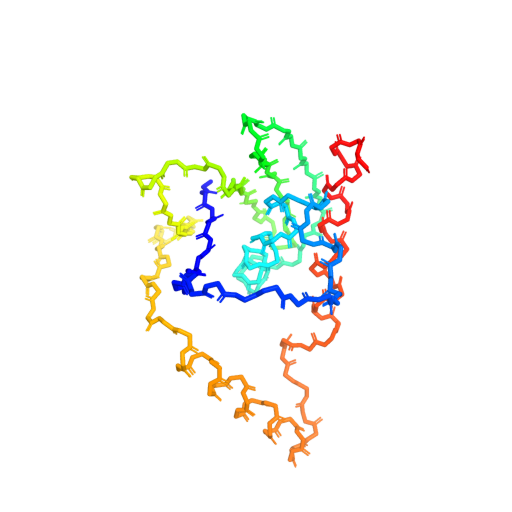 LEU A N 1
ATOM 700 C CA . LEU A 1 100 ? 9.373 7.155 6.217 1.00 88.06 100 LEU A CA 1
ATOM 701 C C . LEU A 1 100 ? 10.732 6.863 6.877 1.00 88.06 100 LEU A C 1
ATOM 703 O O . LEU A 1 100 ? 11.739 6.748 6.170 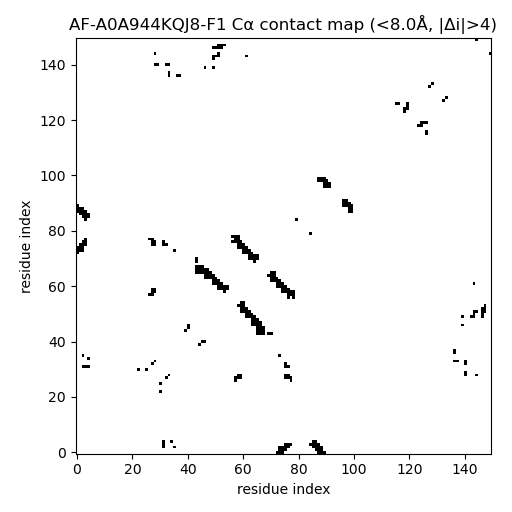1.00 88.06 100 LEU A O 1
ATOM 707 N N . PRO A 1 101 ? 10.786 6.749 8.215 1.00 87.88 101 PRO A N 1
ATOM 708 C CA . PRO A 1 101 ? 12.012 6.395 8.909 1.00 87.88 101 PRO A CA 1
ATOM 709 C C . PRO A 1 101 ? 12.467 4.981 8.539 1.00 87.88 101 PRO A C 1
ATOM 711 O O . PRO A 1 101 ? 11.691 4.147 8.065 1.00 87.88 101 PRO A O 1
ATOM 714 N N . SER A 1 102 ? 13.743 4.696 8.796 1.00 85.31 102 SER A N 1
ATOM 715 C CA . SER A 1 102 ? 14.298 3.363 8.583 1.00 85.31 102 SER A CA 1
ATOM 716 C C . SER A 1 102 ? 13.570 2.313 9.427 1.00 85.31 102 SER A C 1
ATOM 718 O O . SER A 1 102 ? 13.136 2.557 10.555 1.00 85.31 102 SER A O 1
ATOM 720 N N . TRP A 1 103 ? 13.436 1.110 8.870 1.00 82.38 103 TRP A N 1
ATOM 721 C CA . TRP A 1 103 ? 12.757 0.022 9.559 1.00 82.38 103 TRP A CA 1
ATOM 722 C C . TRP A 1 103 ? 13.544 -0.443 10.792 1.00 82.38 103 TRP A C 1
ATOM 724 O O . TRP A 1 103 ? 14.683 -0.894 10.689 1.00 82.38 103 TRP A O 1
ATOM 734 N N . GLY A 1 104 ? 12.896 -0.396 11.959 1.00 80.94 104 GLY A N 1
ATOM 735 C CA . GLY A 1 104 ? 13.473 -0.799 13.247 1.00 80.94 104 GLY A CA 1
ATOM 736 C C . GLY A 1 104 ? 13.411 -2.302 13.560 1.00 80.94 104 GLY A C 1
ATOM 737 O O . GLY A 1 104 ? 13.811 -2.718 14.646 1.00 80.94 104 GLY A O 1
ATOM 738 N N . GLY A 1 105 ? 12.911 -3.136 12.640 1.00 87.06 105 GLY A N 1
ATOM 739 C CA . GLY A 1 105 ? 12.787 -4.585 12.825 1.00 87.06 105 GLY A CA 1
ATOM 740 C C . GLY A 1 105 ? 11.409 -5.056 13.316 1.00 87.06 105 GLY A C 1
ATOM 741 O O . GLY A 1 105 ? 10.606 -4.295 13.841 1.00 87.06 105 GLY A O 1
ATOM 742 N N . GLY A 1 106 ? 11.125 -6.352 13.138 1.00 88.94 106 GLY A N 1
ATOM 743 C CA . GLY A 1 106 ? 9.768 -6.889 13.317 1.00 88.94 106 GLY A CA 1
ATOM 744 C C . GLY A 1 106 ? 9.326 -7.145 14.760 1.00 88.94 106 GLY A C 1
ATOM 745 O O . GLY A 1 106 ? 8.136 -7.107 15.034 1.00 88.94 106 GLY A O 1
ATOM 746 N N . THR A 1 107 ?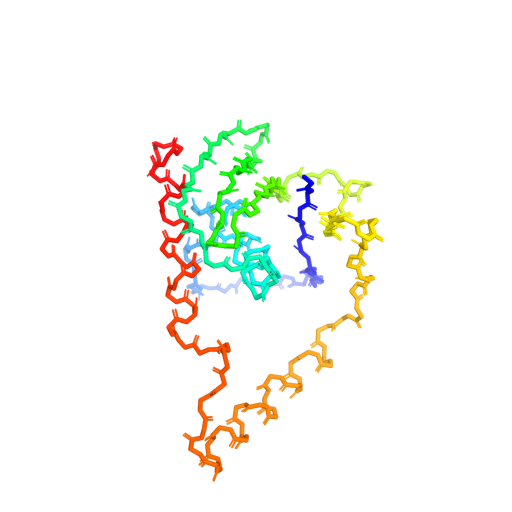 10.240 -7.409 15.699 1.00 94.25 107 THR A N 1
ATOM 747 C CA . THR A 1 107 ? 9.860 -7.859 17.055 1.00 94.25 107 THR A CA 1
ATOM 748 C C . THR A 1 107 ? 9.003 -6.831 17.797 1.00 94.25 107 THR A C 1
ATOM 750 O O . THR A 1 107 ? 8.016 -7.204 18.427 1.00 94.25 107 THR A O 1
ATOM 753 N N . GLY A 1 108 ? 9.358 -5.545 17.704 1.00 93.56 108 GLY A N 1
ATOM 754 C CA . GLY A 1 108 ? 8.570 -4.461 18.297 1.00 93.56 108 GLY A CA 1
ATOM 755 C C . GLY A 1 108 ? 7.200 -4.323 17.634 1.00 93.56 108 GLY A C 1
ATOM 756 O O . GLY A 1 108 ? 6.190 -4.273 18.328 1.00 93.56 108 GLY A O 1
ATOM 757 N N . SER A 1 109 ? 7.156 -4.363 16.300 1.00 91.00 109 SER A N 1
ATOM 758 C CA . SER A 1 109 ? 5.909 -4.282 15.530 1.00 91.00 109 SER A CA 1
ATOM 759 C C . SER A 1 109 ? 4.954 -5.440 15.831 1.00 91.00 109 SER A C 1
ATOM 761 O O . SER A 1 109 ? 3.764 -5.212 16.015 1.00 91.00 109 SER A O 1
ATOM 763 N N . PHE A 1 110 ? 5.459 -6.673 15.941 1.00 94.75 110 PHE A N 1
ATOM 764 C CA . PHE A 1 110 ? 4.629 -7.829 16.290 1.00 94.75 110 PHE A CA 1
ATOM 765 C C . PHE A 1 110 ? 4.080 -7.740 17.710 1.00 94.75 110 PHE A C 1
ATOM 767 O O . PHE A 1 110 ? 2.917 -8.068 17.923 1.00 94.75 110 PHE A O 1
ATOM 774 N N . ARG A 1 111 ? 4.884 -7.273 18.674 1.00 96.88 111 ARG A N 1
ATOM 775 C CA . ARG A 1 111 ? 4.399 -7.029 20.037 1.00 96.88 111 ARG A CA 1
ATOM 776 C C . ARG A 1 111 ? 3.263 -6.007 20.030 1.00 96.88 111 ARG A C 1
ATOM 778 O O . ARG A 1 111 ? 2.201 -6.308 20.554 1.00 96.88 111 ARG A O 1
ATOM 785 N N . ALA A 1 112 ? 3.456 -4.870 19.360 1.00 94.69 112 ALA A N 1
ATOM 786 C CA . ALA A 1 112 ? 2.429 -3.838 19.244 1.00 94.69 112 ALA A CA 1
ATOM 787 C C . ALA A 1 112 ? 1.138 -4.361 18.587 1.00 94.69 112 ALA A C 1
ATOM 789 O O . ALA A 1 112 ? 0.047 -4.028 19.035 1.00 94.69 112 ALA A O 1
ATOM 790 N N . ALA A 1 113 ? 1.250 -5.220 17.568 1.00 95.12 113 ALA A N 1
ATOM 791 C CA . ALA A 1 113 ? 0.090 -5.840 16.930 1.00 95.12 113 ALA A CA 1
ATOM 792 C C . ALA A 1 113 ? -0.676 -6.782 17.878 1.00 95.12 113 ALA A C 1
ATOM 794 O O . ALA A 1 113 ? -1.905 -6.765 17.900 1.00 95.12 113 ALA A O 1
ATOM 795 N N . VAL A 1 114 ? 0.034 -7.583 18.681 1.00 97.56 114 VAL A N 1
ATOM 796 C CA . VAL A 1 114 ? -0.593 -8.445 19.698 1.00 97.56 114 VAL A CA 1
ATOM 797 C C . VAL A 1 114 ? -1.256 -7.605 20.788 1.00 97.56 114 VAL A C 1
ATOM 799 O O . VAL A 1 114 ? -2.390 -7.895 21.161 1.00 97.56 114 VAL A O 1
ATOM 802 N N . ASP A 1 115 ? -0.592 -6.551 21.260 1.00 97.88 115 ASP A N 1
ATOM 803 C CA . ASP A 1 115 ? -1.143 -5.653 22.278 1.00 97.88 115 ASP A CA 1
ATOM 804 C C . ASP A 1 115 ? -2.428 -4.967 21.775 1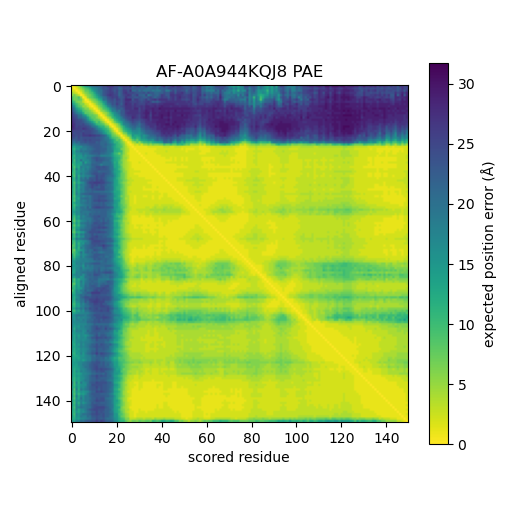.00 97.88 115 ASP A C 1
ATOM 806 O O . ASP A 1 115 ? -3.428 -4.940 22.489 1.00 97.88 115 ASP A O 1
ATOM 810 N N . ALA A 1 116 ? -2.444 -4.496 20.522 1.00 97.12 116 ALA A N 1
ATOM 811 C CA . ALA A 1 116 ? -3.625 -3.902 19.891 1.00 97.12 116 ALA A CA 1
ATOM 812 C C . ALA A 1 116 ? -4.793 -4.897 19.741 1.00 97.12 116 ALA A C 1
ATOM 814 O O . ALA A 1 116 ? -5.953 -4.543 19.964 1.00 97.12 116 ALA A O 1
ATOM 815 N N . LEU A 1 117 ? -4.494 -6.157 19.404 1.00 97.50 117 LEU A N 1
ATOM 816 C CA . LEU A 1 117 ? -5.501 -7.217 19.334 1.00 97.50 117 LEU A CA 1
ATOM 817 C C . LEU A 1 117 ? -6.101 -7.515 20.715 1.00 97.50 117 LEU A C 1
ATOM 819 O O . LEU A 1 117 ? -7.317 -7.634 20.847 1.00 97.50 117 LEU A O 1
ATOM 823 N N . LEU A 1 118 ? -5.263 -7.622 21.750 1.00 98.12 118 LEU A N 1
ATOM 824 C CA . LEU A 1 118 ? -5.726 -7.845 23.121 1.00 98.12 118 LEU A CA 1
ATOM 825 C C . LEU A 1 118 ? -6.566 -6.672 23.636 1.00 98.12 118 LEU A C 1
ATOM 827 O O . LEU A 1 118 ? -7.549 -6.897 24.343 1.00 98.12 118 LEU A O 1
ATOM 831 N N . ASP A 1 119 ? -6.211 -5.440 23.267 1.00 98.19 119 ASP A N 1
ATOM 832 C CA . ASP A 1 119 ? -7.004 -4.266 23.614 1.00 98.19 119 ASP A CA 1
ATOM 833 C C . ASP A 1 119 ? -8.387 -4.306 22.956 1.00 98.19 119 ASP A C 1
ATOM 835 O O . ASP A 1 119 ? -9.382 -4.189 23.666 1.00 98.19 119 ASP A O 1
ATOM 839 N N . THR A 1 120 ? -8.456 -4.620 21.655 1.00 97.81 120 THR A N 1
ATOM 840 C CA . THR A 1 120 ? -9.722 -4.813 20.916 1.00 97.81 120 THR A CA 1
ATOM 841 C C . THR A 1 120 ? -10.619 -5.852 21.596 1.00 97.81 120 THR A C 1
ATOM 843 O O . THR A 1 120 ? -11.812 -5.630 21.781 1.00 97.81 120 THR A O 1
ATOM 846 N N . VAL A 1 121 ? -10.051 -6.989 22.020 1.00 97.69 121 VAL A N 1
ATOM 847 C CA . VAL A 1 121 ? -10.799 -8.048 22.725 1.00 97.69 121 VAL A CA 1
ATOM 848 C C . VAL A 1 121 ? -11.323 -7.568 24.081 1.00 97.69 121 VAL A C 1
ATOM 850 O O . VAL A 1 121 ? -12.418 -7.948 24.490 1.00 97.6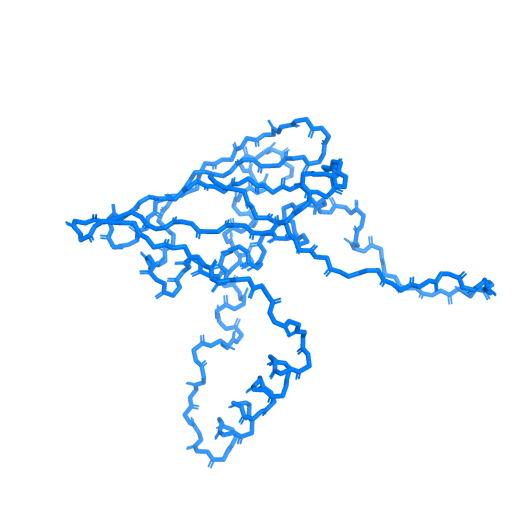9 121 VAL A O 1
ATOM 853 N N . ARG A 1 122 ? -10.544 -6.754 24.798 1.00 98.25 122 ARG A N 1
ATOM 854 C CA . ARG A 1 122 ? -10.895 -6.270 26.136 1.00 98.25 122 ARG A CA 1
ATOM 855 C C . ARG A 1 122 ? -11.940 -5.157 26.108 1.00 98.25 122 ARG A C 1
ATOM 857 O O . ARG A 1 122 ? -12.776 -5.107 27.006 1.00 98.25 122 ARG A O 1
ATOM 864 N N . THR A 1 123 ? -11.852 -4.246 25.145 1.00 98.00 123 THR A N 1
ATOM 865 C CA . THR A 1 123 ? -12.691 -3.040 25.078 1.00 98.00 123 THR A CA 1
ATOM 866 C C . THR A 1 123 ? -13.903 -3.217 24.170 1.00 98.00 123 THR A C 1
ATOM 868 O O . THR A 1 123 ? -14.911 -2.551 24.379 1.00 98.00 123 THR A O 1
ATOM 871 N N . GLY A 1 124 ? -13.825 -4.121 23.189 1.00 96.94 124 GLY A N 1
ATOM 872 C CA . GLY A 1 124 ? -14.809 -4.248 22.115 1.00 96.94 124 GLY A CA 1
ATOM 873 C C . GLY A 1 124 ? -14.644 -3.209 20.999 1.00 96.94 124 GLY A C 1
ATOM 874 O O . GLY A 1 124 ? -15.377 -3.277 20.015 1.00 96.94 124 GLY A O 1
ATOM 875 N N . GLU A 1 125 ? -13.690 -2.281 21.119 1.00 96.69 125 GLU A N 1
ATOM 876 C CA . GLU A 1 125 ? -13.430 -1.256 20.107 1.00 96.69 125 GLU A CA 1
ATOM 877 C C . GLU A 1 125 ? -12.541 -1.814 18.986 1.00 96.69 125 GLU A C 1
ATOM 879 O O . GLU A 1 125 ? -11.458 -2.334 19.270 1.00 96.69 125 GLU A O 1
ATOM 884 N N . PRO A 1 126 ? -12.954 -1.721 17.710 1.00 94.19 126 PRO A N 1
ATOM 885 C CA . PRO A 1 126 ? -12.203 -2.292 16.602 1.00 94.19 126 PRO A CA 1
ATOM 886 C C . PRO A 1 126 ? -10.912 -1.514 16.324 1.00 94.19 126 PRO A C 1
ATOM 888 O O . PRO A 1 126 ? -10.898 -0.286 16.224 1.00 94.19 126 PRO A O 1
ATOM 891 N N . HIS A 1 127 ? -9.819 -2.246 16.115 1.00 95.12 127 HIS A N 1
ATOM 892 C CA . HIS A 1 127 ? -8.573 -1.661 15.634 1.00 95.12 127 HIS A CA 1
ATOM 893 C C . HIS A 1 127 ? -8.670 -1.308 14.132 1.00 95.12 127 HIS A C 1
ATOM 895 O O . HIS A 1 127 ? -9.174 -2.124 13.363 1.00 95.12 127 HIS A O 1
ATOM 901 N N . PRO A 1 128 ? -8.124 -0.166 13.662 1.00 91.81 128 PRO A N 1
ATOM 902 C CA . PRO A 1 128 ? -8.179 0.219 12.243 1.00 91.81 128 PRO A CA 1
ATOM 903 C C . P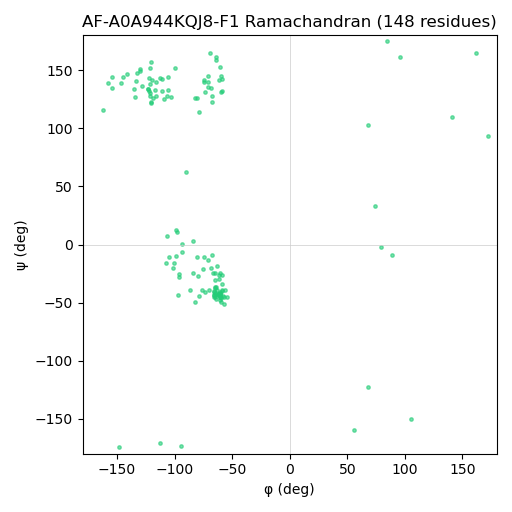RO A 1 128 ? -7.550 -0.787 11.264 1.00 91.81 128 PRO A C 1
ATOM 905 O O . PRO A 1 128 ? -7.925 -0.837 10.098 1.00 91.81 128 PRO A O 1
ATOM 908 N N . CYS A 1 129 ? -6.589 -1.591 11.727 1.00 92.19 129 CYS A N 1
ATOM 909 C CA . CYS A 1 129 ? -6.013 -2.705 10.962 1.00 92.19 129 CYS A CA 1
ATOM 910 C C . CYS A 1 129 ? -6.793 -4.009 11.204 1.00 92.19 129 CYS A C 1
ATOM 912 O O . CYS A 1 129 ? -6.243 -4.957 11.768 1.00 92.19 129 CYS A O 1
ATOM 914 N N . ASP A 1 130 ? -8.069 -4.040 10.829 1.00 94.44 130 ASP A N 1
ATOM 915 C CA . ASP A 1 130 ? -8.935 -5.215 10.947 1.00 94.44 130 ASP A CA 1
ATOM 916 C C . ASP A 1 130 ? -8.970 -6.060 9.653 1.00 94.44 130 ASP A C 1
ATOM 918 O O . ASP A 1 130 ? -8.225 -5.838 8.691 1.00 94.44 130 ASP A O 1
ATOM 922 N N . ALA A 1 131 ? -9.846 -7.070 9.624 1.00 95.25 131 ALA A N 1
ATOM 923 C CA . ALA A 1 131 ? -10.040 -7.912 8.446 1.00 95.25 131 ALA A CA 1
ATOM 924 C C . ALA A 1 131 ? -10.616 -7.135 7.248 1.00 95.25 131 ALA A C 1
ATOM 926 O O . ALA A 1 131 ? -10.298 -7.464 6.106 1.00 95.25 131 ALA A O 1
ATOM 927 N N . THR A 1 132 ? -11.418 -6.095 7.492 1.00 96.31 132 THR A N 1
ATOM 928 C CA . THR A 1 132 ? -11.979 -5.229 6.446 1.00 96.31 132 THR A CA 1
ATOM 929 C C . THR A 1 132 ? -10.872 -4.450 5.746 1.00 96.31 132 THR A C 1
ATOM 931 O O . THR A 1 132 ? -10.831 -4.392 4.517 1.00 96.31 132 THR A O 1
ATOM 934 N N . PHE A 1 133 ? -9.917 -3.917 6.511 1.00 96.69 133 PHE A N 1
ATOM 935 C CA . PHE A 1 133 ? -8.726 -3.277 5.965 1.00 96.69 133 PHE A CA 1
ATOM 936 C C . PHE A 1 133 ? -7.893 -4.252 5.119 1.00 96.69 133 PHE A C 1
ATOM 938 O O . PHE A 1 133 ? -7.490 -3.922 4.003 1.00 96.69 133 PHE A O 1
ATOM 945 N N . GLY A 1 134 ? -7.681 -5.477 5.613 1.00 96.44 134 GLY A N 1
ATOM 946 C CA . GLY A 1 134 ? -6.985 -6.529 4.865 1.00 96.44 134 GLY A CA 1
ATOM 947 C C . GLY A 1 134 ? -7.685 -6.905 3.552 1.00 96.44 134 GLY A C 1
ATOM 948 O O . GLY A 1 134 ? -7.027 -7.051 2.517 1.00 96.44 134 GLY A O 1
ATOM 949 N N . LEU A 1 135 ? -9.017 -7.004 3.570 1.00 98.00 135 LEU A N 1
ATOM 950 C CA . LEU A 1 135 ? -9.824 -7.216 2.369 1.00 98.00 135 LEU A CA 1
ATOM 951 C C . LEU A 1 135 ? -9.639 -6.063 1.383 1.00 98.00 135 LEU A C 1
ATOM 953 O O . LEU A 1 135 ? -9.341 -6.308 0.218 1.00 98.00 135 LEU A O 1
ATOM 957 N N . ARG A 1 136 ? -9.721 -4.813 1.848 1.00 98.06 136 ARG A N 1
ATOM 958 C CA . ARG A 1 136 ? -9.584 -3.647 0.971 1.00 98.06 136 ARG A CA 1
ATOM 959 C C . ARG A 1 136 ? -8.221 -3.584 0.284 1.00 98.06 136 ARG A C 1
ATOM 961 O O . ARG A 1 136 ? -8.139 -3.316 -0.912 1.00 98.06 136 ARG A O 1
ATOM 968 N N . VAL A 1 137 ? -7.147 -3.872 1.020 1.00 98.31 137 VAL A N 1
ATOM 969 C CA . VAL A 1 137 ? -5.797 -4.001 0.450 1.00 98.31 137 VAL A CA 1
ATOM 970 C C . VAL A 1 137 ? -5.772 -5.073 -0.643 1.00 98.31 137 VAL A C 1
ATOM 972 O O . VAL A 1 137 ? -5.233 -4.836 -1.721 1.00 98.31 137 VAL A O 1
ATOM 975 N N . THR A 1 138 ? -6.393 -6.224 -0.389 1.00 97.94 138 THR A N 1
ATOM 976 C CA . THR A 1 138 ? -6.467 -7.340 -1.344 1.00 97.94 138 THR A CA 1
ATOM 977 C C . THR A 1 138 ? -7.240 -6.959 -2.607 1.00 97.94 138 THR A C 1
ATOM 979 O O . THR A 1 138 ? -6.784 -7.253 -3.706 1.00 97.94 138 THR A O 1
ATOM 982 N N . GLU A 1 139 ? -8.365 -6.254 -2.481 1.00 98.50 139 GLU A N 1
ATOM 983 C CA . GLU A 1 139 ? -9.155 -5.769 -3.621 1.00 98.50 139 GLU A CA 1
ATOM 984 C C . GLU A 1 139 ? -8.361 -4.815 -4.520 1.00 98.50 139 GLU A C 1
ATOM 986 O O . GLU A 1 139 ? -8.445 -4.902 -5.742 1.00 98.50 139 GLU A O 1
ATOM 991 N N . ILE A 1 140 ? -7.567 -3.914 -3.932 1.00 98.69 140 ILE A N 1
ATOM 992 C CA . ILE A 1 140 ? -6.727 -2.980 -4.696 1.00 98.69 140 ILE A CA 1
ATOM 993 C C . ILE A 1 140 ? -5.644 -3.737 -5.476 1.00 98.69 140 ILE A C 1
ATOM 995 O O . ILE A 1 140 ? -5.362 -3.393 -6.625 1.00 98.69 140 ILE A O 1
ATOM 999 N N . LEU A 1 141 ? -5.035 -4.761 -4.871 1.00 98.12 141 LEU A N 1
ATOM 1000 C CA . LEU A 1 141 ? -4.023 -5.589 -5.533 1.00 98.12 141 LEU A CA 1
ATOM 1001 C C . LEU A 1 141 ? -4.633 -6.467 -6.630 1.00 98.12 141 LEU A C 1
ATOM 1003 O O . LEU A 1 141 ? -4.045 -6.566 -7.702 1.00 98.12 141 LEU A O 1
ATOM 1007 N N . ALA A 1 142 ? -5.825 -7.021 -6.401 1.00 98.00 142 ALA A N 1
ATOM 1008 C CA . ALA A 1 142 ? -6.567 -7.763 -7.415 1.00 98.00 142 ALA A CA 1
ATOM 1009 C C . ALA A 1 142 ? -6.929 -6.870 -8.612 1.00 98.00 142 ALA A C 1
ATOM 1011 O O . ALA A 1 142 ? -6.733 -7.260 -9.758 1.00 98.00 142 ALA A O 1
ATOM 1012 N N . GLU A 1 143 ? -7.384 -5.636 -8.371 1.00 98.38 143 GLU A N 1
ATOM 1013 C CA . GLU A 1 143 ? -7.612 -4.664 -9.447 1.00 98.38 143 GLU A CA 1
ATOM 1014 C C . GLU A 1 143 ? -6.311 -4.356 -10.200 1.00 98.38 143 GLU A C 1
ATOM 1016 O O . GLU A 1 143 ? -6.307 -4.307 -11.428 1.00 98.38 143 GLU A O 1
ATOM 1021 N N . ALA A 1 144 ? -5.191 -4.173 -9.495 1.00 98.12 144 ALA A N 1
ATOM 1022 C CA . ALA A 1 144 ? -3.897 -3.963 -10.139 1.00 98.12 144 ALA A CA 1
ATOM 1023 C C . ALA A 1 144 ? -3.492 -5.151 -11.026 1.00 98.12 144 ALA A C 1
ATOM 1025 O O . ALA A 1 144 ? -3.041 -4.933 -12.147 1.00 98.12 144 ALA A O 1
ATOM 1026 N N . GLU A 1 145 ? -3.690 -6.384 -10.561 1.00 96.88 145 GLU A N 1
ATOM 1027 C CA . GLU A 1 145 ? -3.431 -7.607 -11.327 1.00 96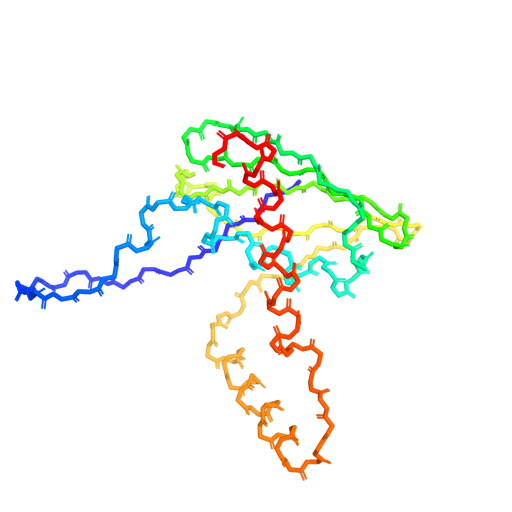.88 145 GLU A CA 1
ATOM 1028 C C . GLU A 1 145 ? -4.286 -7.678 -12.602 1.00 96.88 145 GLU A C 1
ATOM 1030 O O . GLU A 1 145 ? -3.746 -7.876 -13.693 1.00 96.88 145 GLU A O 1
ATOM 1035 N N . LEU A 1 146 ? -5.582 -7.360 -12.502 1.00 96.88 146 LEU A N 1
ATOM 1036 C CA . LEU A 1 146 ? -6.474 -7.253 -13.661 1.00 96.88 146 LEU A CA 1
ATOM 1037 C C . LEU A 1 146 ? -5.985 -6.201 -14.669 1.00 96.88 146 LEU A C 1
ATOM 1039 O O . LEU A 1 146 ? -6.036 -6.429 -15.879 1.00 96.88 146 LEU A O 1
ATOM 1043 N N . ARG A 1 147 ? -5.468 -5.054 -14.200 1.00 97.25 147 ARG A N 1
ATOM 1044 C CA . ARG A 1 147 ? -4.879 -4.019 -15.075 1.00 97.25 147 ARG A CA 1
ATOM 1045 C C . ARG A 1 147 ? -3.592 -4.472 -15.764 1.00 97.25 147 ARG A C 1
ATOM 1047 O O . ARG A 1 147 ? -3.280 -3.937 -16.825 1.00 97.25 147 ARG A O 1
ATOM 1054 N N . LEU A 1 148 ? -2.869 -5.435 -15.193 1.00 96.12 148 LEU A N 1
ATOM 1055 C CA . LEU A 1 148 ? -1.709 -6.074 -15.824 1.00 96.12 148 LEU A CA 1
ATOM 1056 C C . LEU A 1 148 ? -2.110 -7.169 -16.827 1.00 96.12 148 LEU A C 1
ATOM 1058 O O . LEU A 1 148 ? -1.259 -7.638 -17.580 1.00 96.12 148 LEU A O 1
ATOM 1062 N N . GLY A 1 149 ? -3.387 -7.567 -16.864 1.00 92.62 149 GLY A N 1
ATOM 1063 C CA . GLY A 1 149 ? -3.879 -8.643 -17.724 1.00 92.62 149 GLY A CA 1
ATOM 1064 C C . GLY A 1 149 ? -3.476 -10.039 -17.241 1.00 92.62 149 GLY A C 1
ATOM 1065 O O . GLY A 1 149 ? -3.219 -10.909 -18.075 1.00 92.62 149 GLY A O 1
ATOM 1066 N N . ARG A 1 150 ? -3.378 -10.227 -15.920 1.00 85.94 150 ARG A N 1
ATOM 1067 C CA . ARG A 1 150 ? -3.061 -11.499 -15.258 1.00 85.94 150 ARG A CA 1
ATOM 1068 C C . ARG A 1 150 ? -4.276 -12.072 -14.538 1.00 85.94 150 ARG A C 1
ATOM 1070 O O . ARG A 1 150 ? -5.173 -11.276 -14.181 1.00 85.94 150 ARG A O 1
#

Foldseek 3Di:
DEAADDDDDDDDDDDDDDDDPPPPPQFQLVPTLLVVCVVCCVPQNAWPDWAWDDDPDRWIWIWTAHPNRDIDIYITHPPDDPVPDHGWDWDQDPVGIDIDDHDPDCPVVVVVVVVQVVVCVVPVDDDPPDVVSVVSSVVNSVVNVVNHVD

Nearest PDB structures (foldseek):
  1lc0-assembly1_A  TM=6.565E-01  e=1.741E-02  Rattus norvegicus
  9emm-assembly1_E  TM=4.187E-01  e=3.924E-01  Synechocystis sp. PCC 6803 substr. Kazusa
  1cfm-assembly1_C  TM=5.519E-01  e=1.863E+00  Chlamydomonas reinhardtii
  1e2w-assembly2_B  TM=5.119E-01  e=1.755E+00  Chlamydomonas reinhardtii
  6mdb-assembly1_A  TM=2.144E-01  e=8.550E-01  Homo sapiens

Solvent-accessible surface area (backbone atoms only — not comparable to full-atom values): 9123 Å² total; per-residue (Å²): 88,43,36,30,81,88,87,89,79,86,88,76,91,74,94,77,91,80,91,76,82,68,83,73,77,51,50,17,54,64,71,33,39,54,60,52,47,66,62,45,36,85,76,41,35,56,77,75,46,79,44,39,42,81,49,76,89,46,22,35,38,37,44,37,33,23,73,70,72,47,72,52,50,42,34,25,42,76,72,62,53,80,93,69,62,50,63,53,51,75,48,78,56,99,90,45,77,50,66,64,74,82,85,88,61,62,71,65,55,52,50,53,53,52,52,49,51,53,46,25,70,73,70,69,52,82,57,85,86,39,72,66,48,54,49,51,48,49,52,56,50,52,52,35,37,51,57,62,74,100

Mean predicted aligned error: 8.55 Å